Protein AF-A0A560X347-F1 (afdb_monomer_lite)

Secondary structure (DSSP, 8-state):
----S-SS-SHHHHHHHHHHHHHHHHHHHHHHHH-HHHHHHHHH-

Structure (mmCIF, N/CA/C/O backbone):
data_AF-A0A560X347-F1
#
_entry.id   AF-A0A560X347-F1
#
loop_
_atom_site.group_PDB
_atom_site.id
_atom_site.type_symbol
_atom_site.label_atom_id
_atom_site.label_alt_id
_atom_site.label_comp_id
_atom_site.label_asym_id
_atom_site.label_entity_id
_atom_site.label_seq_id
_atom_site.pdbx_PDB_ins_code
_atom_site.Cartn_x
_atom_site.Cartn_y
_atom_site.Cartn_z
_atom_site.occupancy
_atom_site.B_iso_or_equiv
_atom_site.auth_seq_id
_atom_site.auth_comp_id
_atom_site.auth_asym_id
_atom_site.auth_atom_id
_atom_site.pdbx_PDB_model_num
ATOM 1 N N . MET A 1 1 ? 8.783 4.537 7.916 1.00 66.44 1 MET A N 1
ATOM 2 C CA . MET A 1 1 ? 7.440 5.143 8.049 1.00 66.44 1 MET A CA 1
ATOM 3 C C . MET A 1 1 ? 7.384 5.713 9.456 1.00 66.44 1 MET A C 1
ATOM 5 O O . MET A 1 1 ? 7.704 4.972 10.371 1.00 66.44 1 MET A O 1
ATOM 9 N N . ASN A 1 2 ? 7.130 7.012 9.629 1.00 70.88 2 ASN A N 1
ATOM 10 C CA . ASN A 1 2 ? 7.094 7.655 10.952 1.00 70.88 2 ASN A CA 1
ATOM 11 C C . ASN A 1 2 ? 5.633 7.838 11.397 1.00 70.88 2 ASN A C 1
ATOM 13 O O . ASN A 1 2 ? 5.135 8.954 11.488 1.00 70.88 2 ASN A O 1
ATOM 17 N N . GLN A 1 3 ? 4.915 6.723 11.539 1.00 69.19 3 GLN A N 1
ATOM 18 C CA . GLN A 1 3 ? 3.463 6.680 11.747 1.00 69.19 3 GLN A CA 1
ATOM 19 C C . GLN A 1 3 ? 3.169 6.563 13.250 1.00 69.19 3 GLN A C 1
ATOM 21 O O . GLN A 1 3 ? 2.655 5.555 13.716 1.00 69.19 3 GLN A O 1
ATOM 26 N N . GLY A 1 4 ? 3.610 7.567 14.021 1.00 80.81 4 GLY A N 1
ATOM 27 C CA . GLY A 1 4 ? 3.619 7.553 15.494 1.00 80.81 4 GLY A CA 1
ATOM 28 C C . GLY A 1 4 ? 2.252 7.360 16.166 1.00 80.81 4 GLY A C 1
ATOM 29 O O . GLY A 1 4 ? 2.203 7.071 17.356 1.00 80.81 4 GLY A O 1
ATOM 30 N N . ALA A 1 5 ? 1.161 7.480 15.409 1.00 88.50 5 ALA A N 1
ATOM 31 C CA . ALA A 1 5 ? -0.180 7.044 15.774 1.00 88.50 5 ALA A CA 1
ATOM 32 C C . ALA A 1 5 ? -0.984 6.736 14.498 1.00 88.50 5 ALA A C 1
ATOM 34 O O . ALA A 1 5 ? -0.672 7.267 13.428 1.00 88.50 5 ALA A O 1
ATOM 35 N N . PHE A 1 6 ? -2.021 5.904 14.626 1.00 93.62 6 PHE A N 1
ATOM 36 C CA . PHE A 1 6 ? -3.046 5.730 13.594 1.00 93.62 6 PHE A CA 1
ATOM 37 C C . PHE A 1 6 ? -4.148 6.773 13.767 1.00 93.62 6 PHE A C 1
ATOM 39 O O . PHE A 1 6 ? -4.481 7.152 14.892 1.00 93.62 6 PHE A O 1
ATOM 46 N N . LEU A 1 7 ? -4.712 7.229 12.653 1.00 94.25 7 LEU A N 1
ATOM 47 C CA . LEU A 1 7 ? -5.816 8.187 12.644 1.00 94.25 7 LEU A CA 1
ATOM 48 C C . LEU A 1 7 ? -7.156 7.506 12.927 1.00 94.25 7 LEU A C 1
ATOM 50 O O . LEU A 1 7 ? -8.063 8.120 13.489 1.00 94.25 7 LEU A O 1
ATOM 54 N N . MET A 1 8 ? -7.295 6.252 12.501 1.00 96.69 8 MET A N 1
ATOM 55 C CA . MET A 1 8 ? -8.541 5.510 12.613 1.00 96.69 8 MET A CA 1
ATOM 56 C C . MET A 1 8 ? -8.655 4.744 13.933 1.00 96.69 8 MET A C 1
ATOM 58 O O . MET A 1 8 ? -7.679 4.221 14.468 1.00 96.69 8 MET A O 1
ATOM 62 N N . GLN A 1 9 ? -9.889 4.606 14.423 1.00 95.75 9 GLN A N 1
ATOM 63 C CA . GLN A 1 9 ? -10.208 3.781 15.588 1.00 95.75 9 GLN A CA 1
ATOM 64 C C . GLN A 1 9 ? -10.761 2.412 15.162 1.00 95.75 9 GLN A C 1
ATOM 66 O O . GLN A 1 9 ? -11.602 2.314 14.264 1.00 95.75 9 GLN A O 1
ATOM 71 N N . GLY A 1 10 ? -10.327 1.359 15.860 1.00 97.06 10 GLY A N 1
ATOM 72 C CA . GLY A 1 10 ? -10.765 -0.023 15.651 1.00 97.06 10 GLY A CA 1
ATOM 73 C C . GLY A 1 10 ? -9.878 -0.803 14.676 1.00 97.06 10 GLY A C 1
ATOM 74 O O . GLY A 1 10 ? -9.407 -0.267 13.676 1.00 97.06 10 GLY A O 1
ATOM 75 N N . LEU A 1 11 ? -9.662 -2.093 14.962 1.00 97.19 11 LEU A N 1
ATOM 76 C CA . LEU A 1 11 ? -8.674 -2.927 14.262 1.00 97.19 11 LEU A CA 1
ATOM 77 C C . LEU A 1 11 ? -8.904 -3.016 12.751 1.00 97.19 11 LEU A C 1
ATOM 79 O O . LEU A 1 11 ? -7.946 -2.949 11.992 1.00 97.19 11 LEU A O 1
ATOM 83 N N . ALA A 1 12 ? -10.156 -3.138 12.306 1.00 98.31 12 ALA A N 1
ATOM 84 C CA . ALA A 1 12 ? -10.468 -3.200 10.879 1.00 98.31 12 ALA A CA 1
ATOM 85 C C . ALA A 1 12 ? -10.020 -1.925 10.140 1.00 98.31 12 ALA A C 1
ATOM 87 O O . ALA A 1 12 ? -9.378 -2.007 9.094 1.00 98.31 12 ALA A O 1
ATOM 88 N N . ASN A 1 13 ? -10.289 -0.753 10.720 1.00 97.50 13 ASN A 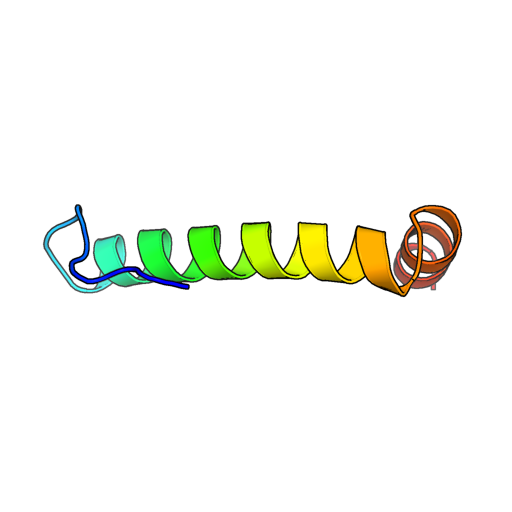N 1
ATOM 89 C CA . ASN A 1 13 ? -9.952 0.531 10.109 1.00 97.50 13 ASN A CA 1
ATOM 90 C C . ASN A 1 13 ? -8.447 0.824 10.194 1.00 97.50 13 ASN A C 1
ATOM 92 O O . ASN A 1 13 ? -7.855 1.278 9.219 1.00 97.50 13 ASN A O 1
ATOM 96 N N . VAL A 1 14 ? -7.815 0.504 11.330 1.00 96.38 14 VAL A N 1
ATOM 97 C CA . VAL A 1 14 ? -6.357 0.611 11.508 1.00 96.38 14 VAL A CA 1
ATOM 98 C C . VAL A 1 14 ? -5.617 -0.287 10.520 1.00 96.38 14 VAL A C 1
ATOM 100 O O . VAL A 1 14 ? -4.642 0.147 9.912 1.00 96.38 14 VAL A O 1
ATOM 103 N N . ASN A 1 15 ? -6.096 -1.516 10.305 1.00 96.50 15 ASN A N 1
AT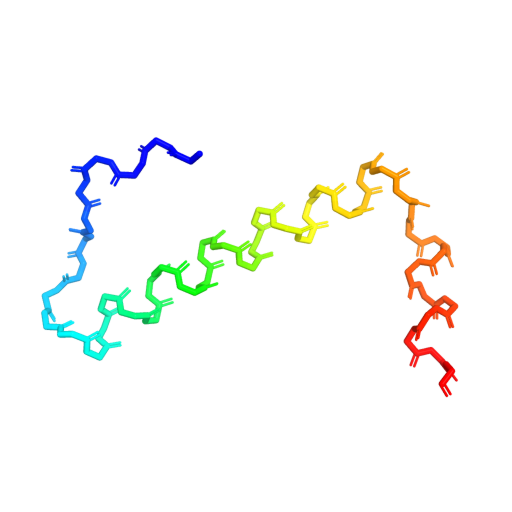OM 104 C CA . ASN A 1 15 ? -5.513 -2.412 9.310 1.00 96.50 15 ASN A CA 1
ATOM 105 C C . ASN A 1 15 ? -5.595 -1.808 7.907 1.00 96.50 15 ASN A C 1
ATOM 107 O O . ASN A 1 15 ? -4.601 -1.824 7.187 1.00 96.50 15 ASN A O 1
ATOM 111 N N . ALA A 1 16 ? -6.737 -1.225 7.533 1.00 97.44 16 ALA A N 1
ATOM 112 C CA . ALA A 1 16 ? -6.871 -0.551 6.246 1.00 97.44 16 ALA A CA 1
ATOM 113 C C . ALA A 1 16 ? -5.894 0.634 6.110 1.00 97.44 16 ALA A C 1
ATOM 115 O O . ALA A 1 16 ? -5.189 0.734 5.104 1.00 97.44 16 ALA A O 1
ATOM 116 N N . GLU A 1 17 ? -5.799 1.492 7.133 1.00 96.31 17 GLU A N 1
ATOM 117 C CA . GLU A 1 17 ? -4.871 2.632 7.161 1.00 96.31 17 GLU A CA 1
ATOM 118 C C . GLU A 1 17 ? -3.410 2.178 7.021 1.00 96.31 17 GLU A C 1
ATOM 120 O O . GLU A 1 17 ? -2.666 2.681 6.168 1.00 96.31 17 GLU A O 1
ATOM 125 N N . PHE A 1 18 ? -3.004 1.190 7.820 1.00 95.12 18 PHE A N 1
ATOM 126 C CA . PHE A 1 18 ? -1.660 0.626 7.785 1.00 95.12 18 PHE A CA 1
ATOM 127 C C . PHE A 1 18 ? -1.343 0.013 6.417 1.00 95.12 18 PHE A C 1
ATOM 129 O O . PHE A 1 18 ? -0.337 0.370 5.797 1.00 95.12 18 PHE A O 1
ATOM 136 N N . SER A 1 19 ? -2.212 -0.873 5.919 1.00 96.62 19 SER A N 1
ATOM 137 C CA . SER A 1 19 ? -2.011 -1.569 4.647 1.00 96.62 19 SER A CA 1
ATOM 138 C C . SER A 1 19 ? -1.924 -0.597 3.476 1.00 96.62 19 SER A C 1
ATOM 140 O O . SER A 1 19 ? -1.047 -0.757 2.626 1.00 96.62 19 SER A O 1
ATOM 142 N N . LEU A 1 20 ? -2.767 0.439 3.443 1.00 96.69 20 LEU A N 1
ATOM 143 C CA . LEU A 1 20 ? -2.726 1.443 2.381 1.00 96.69 20 LEU A CA 1
ATOM 144 C C . LEU A 1 20 ? -1.437 2.269 2.434 1.00 96.69 20 LEU A C 1
ATOM 146 O O . LEU A 1 20 ? -0.803 2.497 1.401 1.00 96.69 20 LEU A O 1
ATOM 150 N N . THR A 1 21 ? -1.009 2.668 3.634 1.00 94.94 21 THR A N 1
ATOM 151 C CA . THR A 1 21 ? 0.241 3.421 3.806 1.00 94.94 21 THR A CA 1
ATOM 152 C C . THR A 1 21 ? 1.442 2.578 3.365 1.00 94.94 21 THR A C 1
ATOM 154 O O . THR A 1 21 ? 2.315 3.063 2.639 1.00 94.94 21 THR A O 1
ATOM 157 N N . ALA A 1 22 ? 1.481 1.301 3.761 1.00 96.56 22 ALA A N 1
ATOM 158 C CA . ALA A 1 22 ? 2.545 0.373 3.387 1.00 96.56 22 ALA A CA 1
ATOM 159 C C . ALA A 1 22 ? 2.564 0.122 1.875 1.00 96.56 22 ALA A C 1
ATOM 161 O O . ALA A 1 22 ? 3.633 0.156 1.263 1.00 96.56 22 ALA A O 1
ATOM 162 N N . LEU A 1 23 ? 1.392 -0.061 1.258 1.00 97.31 23 LEU A N 1
ATOM 163 C CA . LEU A 1 23 ? 1.260 -0.227 -0.187 1.00 97.31 23 LEU A CA 1
ATOM 164 C C . LEU A 1 23 ? 1.782 1.000 -0.938 1.00 97.31 23 LEU A C 1
ATOM 166 O O . LEU A 1 23 ? 2.621 0.855 -1.825 1.00 97.31 23 LEU A O 1
ATOM 170 N N . ALA A 1 24 ? 1.352 2.205 -0.559 1.00 97.19 24 ALA A N 1
ATOM 171 C CA . ALA A 1 24 ? 1.796 3.440 -1.201 1.00 97.19 24 ALA A CA 1
ATOM 172 C C . ALA A 1 24 ? 3.319 3.631 -1.085 1.00 97.19 24 ALA A C 1
ATOM 174 O O . ALA A 1 24 ? 3.993 3.953 -2.070 1.00 97.19 24 ALA A O 1
ATOM 175 N N . TYR A 1 25 ? 3.881 3.377 0.103 1.00 96.75 25 TYR A N 1
ATOM 176 C CA . TYR A 1 25 ? 5.326 3.423 0.316 1.00 96.75 25 TYR A CA 1
ATOM 177 C C . TYR A 1 25 ? 6.064 2.400 -0.557 1.00 96.75 25 TYR A C 1
ATOM 179 O O . TYR A 1 25 ? 7.033 2.754 -1.236 1.00 96.75 25 TYR A O 1
ATOM 187 N N . ASN A 1 26 ? 5.598 1.149 -0.569 1.00 96.75 26 ASN A N 1
ATOM 188 C CA . ASN A 1 26 ? 6.224 0.069 -1.323 1.00 96.75 26 ASN A CA 1
ATOM 189 C C . ASN A 1 26 ? 6.139 0.298 -2.832 1.00 96.75 26 ASN A C 1
ATOM 191 O O . ASN A 1 26 ? 7.134 0.076 -3.514 1.00 96.75 26 ASN A O 1
ATOM 195 N N . LEU A 1 27 ? 5.018 0.809 -3.350 1.00 97.31 27 LEU A N 1
ATOM 196 C CA . LEU A 1 27 ? 4.885 1.169 -4.763 1.00 97.31 27 LEU A CA 1
ATOM 197 C C . LEU A 1 27 ? 5.884 2.255 -5.150 1.00 97.31 27 LEU A C 1
ATOM 199 O O . LEU A 1 27 ? 6.647 2.079 -6.098 1.00 97.31 27 LEU A O 1
ATOM 203 N N . ARG A 1 28 ? 5.957 3.345 -4.377 1.00 97.88 28 ARG A N 1
ATOM 204 C CA . ARG A 1 28 ? 6.936 4.410 -4.632 1.00 97.88 28 ARG A CA 1
ATOM 205 C C . ARG A 1 28 ? 8.367 3.878 -4.582 1.00 97.88 28 ARG A C 1
ATOM 207 O O . ARG A 1 28 ? 9.185 4.214 -5.435 1.00 97.88 28 ARG A O 1
ATOM 214 N N . ARG A 1 29 ? 8.675 3.032 -3.597 1.00 98.06 29 ARG A N 1
ATOM 215 C CA . ARG A 1 29 ? 9.991 2.400 -3.464 1.00 98.06 29 ARG A CA 1
ATOM 216 C C . ARG A 1 29 ? 10.304 1.495 -4.657 1.00 98.06 29 ARG A C 1
ATOM 218 O O . ARG A 1 29 ? 11.400 1.591 -5.197 1.00 98.06 29 ARG A O 1
ATOM 225 N N . ALA A 1 30 ? 9.364 0.655 -5.078 1.00 98.25 30 ALA A N 1
ATOM 226 C CA . ALA A 1 30 ? 9.530 -0.251 -6.209 1.00 98.25 30 ALA A CA 1
ATOM 227 C C . ALA A 1 30 ? 9.750 0.523 -7.515 1.00 98.25 30 ALA A C 1
ATOM 229 O O . ALA A 1 30 ? 10.661 0.192 -8.267 1.00 98.25 30 ALA A O 1
ATOM 230 N N . ILE A 1 31 ? 8.993 1.602 -7.738 1.00 98.06 31 ILE A N 1
ATOM 231 C CA . ILE A 1 31 ? 9.182 2.500 -8.885 1.00 98.06 31 ILE A CA 1
ATOM 232 C C . ILE A 1 31 ? 10.582 3.120 -8.863 1.00 98.06 31 ILE A C 1
ATOM 234 O O . ILE A 1 31 ? 11.260 3.112 -9.884 1.00 98.06 31 ILE A O 1
ATOM 238 N N . ASN A 1 32 ? 11.041 3.610 -7.710 1.00 98.44 32 ASN A N 1
ATOM 239 C CA . ASN A 1 32 ? 12.351 4.256 -7.602 1.00 98.44 32 ASN A CA 1
ATOM 240 C C . ASN A 1 32 ? 13.530 3.283 -7.762 1.00 98.44 32 ASN A C 1
ATOM 242 O O . ASN A 1 32 ? 14.578 3.689 -8.252 1.00 98.44 32 ASN A O 1
ATOM 246 N N . ILE A 1 33 ? 13.386 2.028 -7.326 1.00 98.50 33 ILE A N 1
ATOM 247 C CA . ILE A 1 33 ? 14.464 1.027 -7.384 1.00 98.50 33 ILE A CA 1
ATOM 248 C C . ILE A 1 33 ? 14.490 0.307 -8.738 1.00 98.50 33 ILE A C 1
ATOM 250 O O . ILE A 1 33 ? 15.561 0.101 -9.298 1.00 98.50 33 ILE A O 1
ATOM 254 N N . LEU A 1 34 ? 13.327 -0.107 -9.249 1.00 98.00 34 LEU A N 1
ATOM 255 C CA . LEU A 1 34 ? 13.218 -0.978 -10.426 1.00 98.00 34 LEU A CA 1
ATOM 256 C C . LEU A 1 34 ? 12.819 -0.223 -11.701 1.00 98.00 34 LEU A C 1
ATOM 258 O O . LEU A 1 34 ? 13.081 -0.694 -12.807 1.00 98.00 34 LEU A O 1
ATOM 262 N N . GLY A 1 35 ? 12.177 0.938 -11.563 1.00 97.88 35 GLY A N 1
ATOM 263 C CA . GLY A 1 35 ? 11.595 1.684 -12.674 1.00 97.88 35 GLY A CA 1
ATOM 264 C C . GLY A 1 35 ? 10.254 1.121 -13.157 1.00 97.88 35 GLY A C 1
ATOM 265 O O . GLY A 1 35 ? 9.968 -0.075 -13.070 1.00 97.88 35 GLY A O 1
ATOM 266 N N . ILE A 1 36 ? 9.431 2.002 -13.735 1.00 97.25 36 ILE A N 1
ATOM 267 C CA . ILE A 1 36 ? 8.119 1.659 -14.314 1.00 97.25 36 ILE A CA 1
ATOM 268 C C . ILE A 1 36 ? 8.204 0.508 -15.344 1.00 97.25 36 ILE A C 1
ATOM 270 O O . ILE A 1 36 ? 7.385 -0.408 -15.253 1.00 97.25 36 ILE A O 1
ATOM 274 N N . PRO A 1 37 ? 9.175 0.466 -16.286 1.00 97.62 37 PRO A N 1
ATOM 275 C CA . PRO A 1 37 ? 9.198 -0.584 -17.309 1.00 97.62 37 PRO A CA 1
ATOM 276 C C . PRO A 1 37 ? 9.383 -1.998 -16.747 1.00 97.62 37 PRO A C 1
ATOM 278 O O . PRO A 1 37 ? 8.800 -2.946 -17.270 1.00 97.62 37 PRO A O 1
ATOM 281 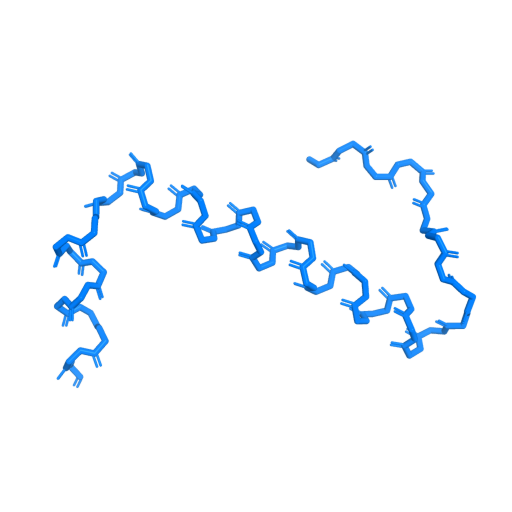N N . ALA A 1 38 ? 10.186 -2.159 -15.690 1.00 97.50 38 ALA A N 1
ATOM 282 C CA . ALA A 1 38 ? 10.395 -3.463 -15.066 1.00 97.50 38 ALA A CA 1
ATOM 283 C C . ALA A 1 38 ? 9.127 -3.949 -14.351 1.00 97.50 38 ALA A C 1
ATOM 285 O O . ALA A 1 38 ? 8.774 -5.120 -14.465 1.00 97.50 38 ALA A O 1
ATOM 286 N N . LEU A 1 39 ? 8.406 -3.038 -13.689 1.00 96.81 39 LEU A N 1
ATOM 287 C CA . LEU A 1 39 ? 7.135 -3.347 -13.034 1.00 96.81 39 LEU A CA 1
ATOM 288 C C . LEU A 1 39 ? 6.041 -3.727 -14.041 1.00 96.81 39 LEU A C 1
ATOM 290 O O . LEU A 1 39 ? 5.341 -4.711 -13.828 1.00 96.81 39 LEU A O 1
ATOM 294 N N . LEU A 1 40 ? 5.925 -3.008 -15.164 1.00 97.06 40 LEU A N 1
ATOM 295 C CA . LEU A 1 40 ? 4.950 -3.333 -16.217 1.00 97.06 40 LEU A CA 1
ATOM 296 C C . LEU A 1 40 ? 5.194 -4.708 -16.849 1.00 97.06 40 LEU A C 1
ATOM 298 O O . LEU A 1 40 ? 4.237 -5.400 -17.189 1.00 97.06 40 LEU A O 1
ATOM 302 N N . ARG A 1 41 ? 6.461 -5.120 -16.987 1.00 97.56 41 ARG A N 1
ATOM 303 C CA . ARG A 1 41 ? 6.797 -6.482 -17.429 1.00 97.56 41 ARG A CA 1
ATOM 304 C C . ARG A 1 41 ? 6.396 -7.533 -16.398 1.00 97.56 41 ARG A C 1
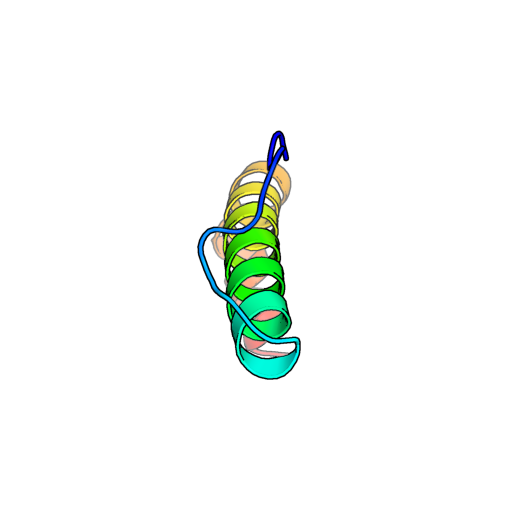ATOM 306 O O . ARG A 1 41 ? 5.878 -8.567 -16.787 1.00 97.56 41 ARG A O 1
ATOM 313 N N . ALA A 1 42 ? 6.609 -7.263 -15.110 1.00 95.81 42 ALA A N 1
ATOM 314 C CA . ALA A 1 42 ? 6.265 -8.196 -14.039 1.00 95.81 42 ALA A CA 1
ATOM 315 C C . ALA A 1 42 ? 4.751 -8.441 -13.906 1.00 95.81 42 ALA A C 1
ATOM 317 O O . ALA A 1 42 ? 4.361 -9.530 -13.516 1.00 95.81 42 ALA A O 1
ATOM 318 N N . VAL A 1 43 ? 3.908 -7.455 -14.235 1.00 95.00 43 VAL A N 1
ATOM 319 C CA . VAL A 1 43 ? 2.438 -7.599 -14.189 1.00 95.00 43 VAL A CA 1
ATOM 320 C C . VAL A 1 43 ? 1.874 -8.322 -15.421 1.00 95.00 43 VAL A C 1
ATOM 322 O O . VAL A 1 43 ? 0.779 -8.865 -15.357 1.00 95.00 43 VAL A O 1
ATOM 325 N N . HIS A 1 44 ? 2.600 -8.335 -16.541 1.00 90.81 44 HIS A N 1
ATOM 326 C CA . HIS A 1 44 ? 2.198 -9.064 -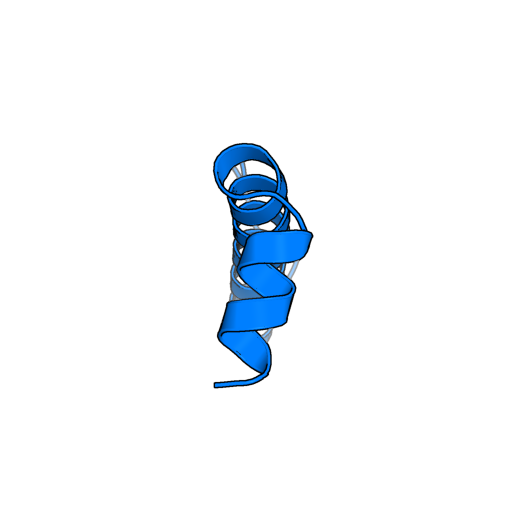17.751 1.00 90.81 44 HIS A CA 1
ATOM 327 C C . HIS A 1 44 ? 2.532 -10.566 -17.720 1.00 90.81 44 HIS A C 1
ATOM 329 O O . HIS A 1 44 ? 2.078 -11.279 -18.613 1.00 90.81 44 HIS A O 1
ATOM 335 N N . ALA A 1 45 ? 3.359 -11.014 -16.768 1.00 56.94 45 ALA A N 1
ATOM 336 C CA . ALA A 1 45 ? 3.794 -12.405 -16.617 1.00 56.94 45 ALA A CA 1
ATOM 337 C C . AL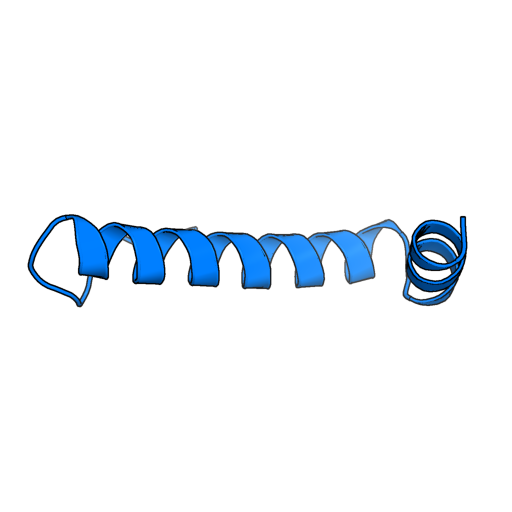A A 1 45 ? 2.766 -13.242 -15.846 1.00 56.94 45 ALA A C 1
ATOM 339 O O . ALA A 1 45 ? 2.618 -14.431 -16.203 1.00 56.94 45 ALA A O 1
#

Radius of gyration: 14.02 Å; chains: 1; bounding box: 25×21×34 Å

pLDDT: mean 93.46, std 9.25, range [56.94, 98.5]

Sequence (45 aa):
MNQGAFLMQGLANVNAEFSLTALAYNLRRAINILGIPALLRAVHA

Foldseek 3Di:
DPCVDDPDDDDVVSCVRVVVVVVVVVVVVCCVPPNPVNVVVVVVD